Protein AF-U7Q6U4-F1 (afdb_monomer)

Organism: NCBI:txid1348334

InterPro domains:
  IPR011049 Serralysin-like metalloprotease, C-terminal [SSF51120] (1-73)

Secondary structure (DSSP, 8-state):
--EEEE-TTS--EEE-S--TTTSEEEEETT--GGGEEEEEETTEEEEEETTEEEEEETT--HHHHHHH--EEEE-

pLDDT: mean 96.54, std 2.88, range [80.62, 98.75]

Structure (mmCIF, N/CA/C/O backbone):
data_AF-U7Q6U4-F1
#
_entry.id   AF-U7Q6U4-F1
#
loop_
_atom_site.group_PDB
_atom_site.id
_atom_site.type_symbol
_atom_site.label_atom_id
_atom_site.label_alt_id
_atom_site.label_comp_id
_atom_site.label_asym_id
_atom_site.label_entity_id
_atom_site.label_seq_id
_atom_site.pdbx_PDB_ins_code
_atom_site.Cartn_x
_atom_site.Cartn_y
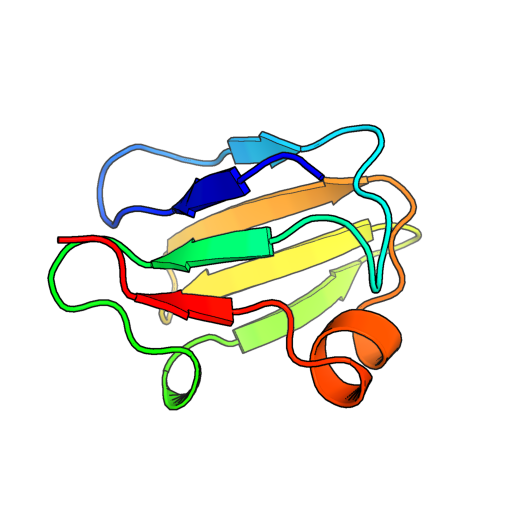_atom_site.Cartn_z
_atom_site.occupancy
_atom_site.B_iso_or_equiv
_atom_site.auth_seq_id
_atom_site.auth_comp_id
_atom_site.auth_asym_id
_atom_site.auth_atom_id
_atom_site.pdbx_PDB_model_num
ATOM 1 N N . ALA A 1 1 ? -1.870 -5.760 -15.677 1.00 89.12 1 ALA A N 1
ATOM 2 C CA . ALA A 1 1 ? -2.896 -4.764 -15.329 1.00 89.12 1 ALA A CA 1
ATOM 3 C C . ALA A 1 1 ? -4.014 -5.501 -14.631 1.00 89.12 1 ALA A C 1
ATOM 5 O O . ALA A 1 1 ? -5.076 -5.766 -15.198 1.00 89.12 1 ALA A O 1
ATOM 6 N N . ASP A 1 2 ? -3.690 -5.876 -13.407 1.00 97.19 2 ASP A N 1
ATOM 7 C CA . ASP A 1 2 ? -4.578 -6.492 -12.445 1.00 97.19 2 ASP A CA 1
ATOM 8 C C . ASP A 1 2 ? -5.049 -5.430 -11.445 1.00 97.19 2 ASP A C 1
ATOM 10 O O . ASP A 1 2 ? -4.554 -4.299 -11.400 1.00 97.19 2 ASP A O 1
ATOM 14 N N . THR A 1 3 ? -6.072 -5.760 -10.664 1.00 97.50 3 THR A N 1
ATOM 15 C CA . THR A 1 3 ? -6.554 -4.889 -9.589 1.00 97.50 3 THR A CA 1
ATOM 16 C C . THR A 1 3 ? -6.708 -5.705 -8.322 1.00 97.50 3 THR A C 1
ATOM 18 O O . THR A 1 3 ? -7.498 -6.649 -8.278 1.00 97.50 3 THR A O 1
ATOM 21 N N . PHE A 1 4 ? -5.968 -5.316 -7.290 1.00 97.56 4 PHE A N 1
ATOM 22 C CA . PHE A 1 4 ? -5.997 -5.944 -5.975 1.00 97.56 4 PHE A CA 1
ATOM 23 C C . PHE A 1 4 ? -6.881 -5.108 -5.058 1.00 97.56 4 PHE A C 1
ATOM 25 O O . PHE A 1 4 ? -6.635 -3.918 -4.882 1.00 97.56 4 PHE A O 1
ATOM 32 N N . VAL A 1 5 ? -7.946 -5.701 -4.524 1.00 96.88 5 VAL A N 1
ATOM 33 C CA . VAL A 1 5 ? -8.965 -4.961 -3.772 1.00 96.88 5 VAL A CA 1
ATOM 34 C C . VAL A 1 5 ? -8.677 -5.032 -2.279 1.00 96.88 5 VAL A C 1
ATOM 36 O O . VAL A 1 5 ? -8.743 -6.109 -1.701 1.00 96.88 5 VAL A O 1
ATOM 39 N N . LEU A 1 6 ? -8.440 -3.873 -1.669 1.00 97.12 6 LEU A N 1
ATOM 40 C CA . LEU A 1 6 ? -8.258 -3.689 -0.236 1.00 97.12 6 LEU A CA 1
ATOM 41 C C . LEU A 1 6 ? -9.597 -3.348 0.428 1.00 97.12 6 LEU A C 1
ATOM 43 O O . LEU A 1 6 ? -10.380 -2.540 -0.086 1.00 97.12 6 LEU A O 1
ATOM 47 N N . ALA A 1 7 ? -9.850 -3.949 1.588 1.00 95.75 7 ALA A N 1
ATOM 48 C CA . ALA A 1 7 ? -11.048 -3.722 2.387 1.00 95.75 7 ALA A CA 1
ATOM 49 C C . ALA A 1 7 ? -10.733 -3.797 3.887 1.00 95.75 7 ALA A C 1
ATOM 51 O O . ALA A 1 7 ? -9.913 -4.600 4.326 1.00 95.75 7 ALA A O 1
ATOM 52 N N . VAL A 1 8 ? -11.415 -2.965 4.673 1.00 95.44 8 VAL A N 1
ATOM 53 C CA . VAL A 1 8 ? -11.323 -2.960 6.140 1.00 95.44 8 VAL A CA 1
ATOM 54 C C . VAL A 1 8 ? -11.965 -4.226 6.706 1.00 95.44 8 VAL A C 1
ATOM 56 O O . VAL A 1 8 ? -13.061 -4.604 6.293 1.00 95.44 8 VAL A O 1
ATOM 59 N N . GLY A 1 9 ? -11.323 -4.846 7.692 1.00 95.12 9 GLY A N 1
ATOM 60 C CA . GLY A 1 9 ? -11.847 -5.991 8.435 1.00 95.12 9 GLY A CA 1
ATOM 61 C C . GLY A 1 9 ? -11.658 -7.350 7.761 1.00 95.12 9 GLY A C 1
ATOM 62 O O . GLY A 1 9 ? -12.116 -8.350 8.312 1.00 95.12 9 GLY A O 1
ATOM 63 N N . GLU A 1 10 ? -10.974 -7.412 6.616 1.00 94.06 10 GLU A N 1
ATOM 64 C CA . GLU A 1 10 ? -10.754 -8.653 5.853 1.00 94.06 10 GLU A CA 1
ATOM 65 C C . GLU A 1 10 ? -9.394 -9.320 6.153 1.00 94.06 10 GLU A C 1
ATOM 67 O O . GLU A 1 10 ? -9.100 -10.410 5.661 1.00 94.06 10 GLU A O 1
ATOM 72 N N . GLY A 1 11 ? -8.582 -8.713 7.024 1.00 95.12 11 GLY A N 1
ATOM 73 C CA . GLY A 1 11 ? -7.234 -9.179 7.346 1.00 95.12 11 GLY A CA 1
ATOM 74 C C . GLY A 1 11 ? -6.157 -8.457 6.537 1.00 95.12 11 GLY A C 1
ATOM 75 O O . GLY A 1 11 ? -6.371 -7.344 6.075 1.00 95.12 11 GLY A O 1
ATOM 76 N N . ILE A 1 12 ? -4.977 -9.078 6.431 1.00 97.06 12 ILE A N 1
ATOM 77 C CA . ILE A 1 12 ? -3.802 -8.489 5.775 1.00 97.06 12 ILE A CA 1
ATOM 78 C C . ILE A 1 12 ? -3.528 -9.237 4.474 1.00 97.06 12 ILE A C 1
ATOM 80 O O . ILE A 1 12 ? -3.230 -10.436 4.505 1.00 97.06 12 ILE A O 1
ATOM 84 N N . ASP A 1 13 ? -3.535 -8.517 3.358 1.00 97.81 13 ASP A N 1
ATOM 85 C CA . ASP A 1 13 ? -3.134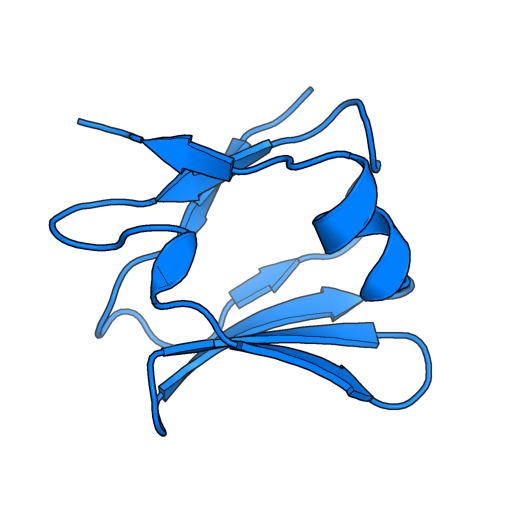 -9.052 2.064 1.00 97.81 13 ASP A CA 1
ATOM 86 C C . ASP A 1 13 ? -1.610 -9.064 1.913 1.00 97.81 13 ASP A C 1
ATOM 88 O O . ASP A 1 13 ? -0.909 -8.110 2.252 1.00 97.81 13 ASP A O 1
ATOM 92 N N . THR A 1 14 ? -1.071 -10.152 1.362 1.00 98.19 14 THR A N 1
ATOM 93 C CA . THR A 1 14 ? 0.305 -10.177 0.848 1.00 98.19 14 THR A CA 1
ATOM 94 C C . THR A 1 14 ? 0.243 -10.191 -0.666 1.00 98.19 14 THR A C 1
ATOM 96 O O . THR A 1 14 ? -0.122 -11.202 -1.266 1.00 98.19 14 THR A O 1
ATOM 99 N N . ILE A 1 15 ? 0.603 -9.066 -1.269 1.00 98.38 15 ILE A N 1
ATOM 100 C CA . ILE A 1 15 ? 0.602 -8.888 -2.714 1.00 98.38 15 ILE A CA 1
ATOM 101 C C . ILE A 1 15 ? 2.040 -9.081 -3.184 1.00 98.38 15 ILE A C 1
ATOM 103 O O . ILE A 1 15 ? 2.946 -8.308 -2.854 1.00 98.38 15 ILE A O 1
ATOM 107 N N . VAL A 1 16 ? 2.247 -10.172 -3.908 1.00 96.94 16 VAL A N 1
ATOM 108 C CA . VAL A 1 16 ? 3.486 -10.411 -4.646 1.00 96.94 16 VAL A CA 1
ATOM 109 C C . VAL A 1 16 ? 3.386 -9.735 -6.013 1.00 96.94 16 VAL A C 1
ATOM 111 O O . VAL A 1 16 ? 2.311 -9.268 -6.362 1.00 96.94 16 VAL A O 1
ATOM 114 N N . ASP A 1 17 ? 4.522 -9.578 -6.700 1.00 95.56 17 ASP A N 1
ATOM 115 C CA . ASP A 1 17 ? 4.625 -9.175 -8.116 1.00 95.56 17 ASP A CA 1
ATOM 116 C C . ASP A 1 17 ? 3.834 -7.945 -8.618 1.00 95.56 17 ASP A C 1
ATOM 118 O O . ASP A 1 17 ? 3.685 -7.782 -9.822 1.00 95.56 17 ASP A O 1
ATOM 122 N N . PHE A 1 18 ? 3.437 -7.024 -7.732 1.00 98.44 18 PHE A N 1
ATOM 123 C CA . PHE A 1 18 ? 2.763 -5.775 -8.105 1.00 98.44 18 PHE A CA 1
ATOM 124 C C . PHE A 1 18 ? 3.616 -4.904 -9.047 1.00 98.44 18 PHE A C 1
ATOM 126 O O . PHE A 1 18 ? 4.698 -4.434 -8.672 1.00 98.44 18 PHE A O 1
ATOM 133 N N . GLU A 1 19 ? 3.108 -4.639 -10.252 1.00 98.12 19 GLU A N 1
ATOM 134 C CA . GLU A 1 19 ? 3.771 -3.806 -11.254 1.00 98.12 19 GLU A CA 1
ATOM 135 C C . GLU A 1 19 ? 3.338 -2.338 -11.123 1.00 98.12 19 GLU A C 1
ATOM 137 O O . GLU A 1 19 ? 2.263 -1.928 -11.569 1.00 98.12 19 GLU A O 1
ATOM 142 N N . VAL A 1 20 ? 4.202 -1.511 -10.528 1.00 96.62 20 VAL A N 1
ATOM 143 C CA . VAL A 1 20 ? 3.947 -0.070 -10.374 1.00 96.62 20 VAL A CA 1
ATOM 144 C C . VAL A 1 20 ? 3.760 0.605 -11.742 1.00 96.62 20 VAL A C 1
ATOM 146 O O . VAL A 1 20 ? 4.514 0.352 -12.684 1.00 96.62 20 VAL A O 1
ATOM 149 N N . GLY A 1 21 ? 2.717 1.431 -11.852 1.00 96.31 21 GLY A N 1
ATOM 150 C CA . GLY A 1 21 ? 2.314 2.101 -13.091 1.00 96.31 21 GLY A CA 1
ATOM 151 C C . GLY A 1 21 ? 1.506 1.227 -14.064 1.00 96.31 21 GLY A C 1
ATOM 152 O O . GLY A 1 21 ? 1.097 1.717 -15.119 1.00 96.31 21 GLY A O 1
ATOM 153 N N . ILE A 1 22 ? 1.263 -0.051 -13.737 1.00 97.62 22 ILE A N 1
ATOM 154 C CA . ILE A 1 22 ? 0.496 -1.003 -14.564 1.00 97.62 22 ILE A CA 1
ATOM 155 C C . ILE A 1 22 ? -0.680 -1.598 -13.783 1.00 97.62 22 ILE A C 1
ATOM 157 O O . ILE A 1 22 ? -1.792 -1.668 -14.317 1.00 97.62 22 ILE A O 1
ATOM 161 N N . ASP A 1 23 ? -0.439 -2.044 -12.553 1.00 98.56 23 ASP A N 1
ATOM 162 C CA . ASP A 1 23 ? -1.453 -2.623 -11.676 1.00 98.56 23 ASP A CA 1
ATOM 163 C C . ASP A 1 23 ? -2.060 -1.574 -10.744 1.00 98.56 23 ASP A C 1
ATOM 165 O O . ASP A 1 23 ? -1.498 -0.502 -10.511 1.00 98.56 23 ASP A O 1
ATOM 169 N N . LEU A 1 24 ? -3.244 -1.889 -10.218 1.00 98.25 24 LEU A N 1
ATOM 170 C CA . LEU A 1 24 ? -4.037 -0.971 -9.405 1.00 98.25 24 LEU A CA 1
ATOM 171 C C . LEU A 1 24 ? -4.371 -1.560 -8.035 1.00 98.25 24 LEU A C 1
ATOM 173 O O . LEU A 1 24 ? -4.554 -2.771 -7.872 1.00 98.25 24 LEU A O 1
ATOM 177 N N . LEU A 1 25 ? -4.525 -0.667 -7.061 1.00 98.19 25 LEU A N 1
ATOM 178 C CA . LEU A 1 25 ? -5.051 -0.962 -5.734 1.00 98.19 25 LEU A CA 1
ATOM 179 C C . LEU A 1 25 ? -6.486 -0.442 -5.649 1.00 98.19 25 LEU A C 1
ATOM 181 O O . LEU A 1 25 ? -6.744 0.761 -5.608 1.00 98.19 25 LEU A O 1
ATOM 185 N N . GLY A 1 26 ? -7.433 -1.373 -5.651 1.00 97.81 26 GLY A N 1
ATOM 186 C CA . GLY A 1 26 ? -8.849 -1.084 -5.521 1.00 97.81 26 GLY A CA 1
ATOM 187 C C . GLY A 1 26 ? -9.226 -0.810 -4.070 1.00 97.81 26 GLY A C 1
ATOM 188 O O . GLY A 1 26 ? -9.007 -1.655 -3.212 1.00 97.81 26 GLY A O 1
ATOM 189 N N . LEU A 1 27 ? -9.839 0.333 -3.790 1.00 97.44 27 LEU A N 1
ATOM 190 C CA . LEU A 1 27 ? -10.339 0.692 -2.467 1.00 97.44 27 LEU A CA 1
ATOM 191 C C . LEU A 1 27 ? -11.837 0.411 -2.401 1.00 97.44 27 LEU A C 1
ATOM 193 O O . LEU A 1 27 ? -12.619 0.996 -3.155 1.00 97.44 27 LEU A O 1
ATOM 197 N N . LYS A 1 28 ? -12.233 -0.525 -1.534 1.00 95.56 28 LYS A N 1
ATOM 198 C CA . LYS A 1 28 ? -13.629 -0.952 -1.389 1.00 95.56 28 LYS A CA 1
ATOM 199 C C . LYS A 1 28 ? -14.295 -0.321 -0.169 1.00 95.56 28 LYS A C 1
ATOM 201 O O . LYS A 1 28 ? -13.704 -0.209 0.903 1.00 95.56 28 LYS A O 1
ATOM 206 N N . GLY A 1 29 ? -15.581 -0.005 -0.315 1.00 90.19 29 GLY A N 1
ATOM 207 C CA . GLY A 1 29 ? -16.395 0.547 0.763 1.00 90.19 29 GLY A CA 1
ATOM 208 C C . GLY A 1 29 ? -16.092 2.024 0.989 1.00 90.19 29 GLY A C 1
ATOM 209 O O . GLY A 1 29 ? -16.133 2.809 0.048 1.00 90.19 29 GLY A O 1
ATOM 210 N N . GLU A 1 30 ? -15.818 2.397 2.238 1.00 87.94 30 GLU A N 1
ATOM 211 C CA . GLU A 1 30 ? -15.543 3.788 2.628 1.00 87.94 30 GLU A CA 1
ATOM 212 C C . GLU A 1 30 ? -14.044 4.137 2.614 1.00 87.94 30 GLU A C 1
ATOM 214 O O . GLU A 1 30 ? -13.680 5.241 2.999 1.00 87.94 30 GLU A O 1
ATOM 219 N N . LEU A 1 31 ? -13.175 3.223 2.163 1.00 93.75 31 LEU A N 1
ATOM 220 C CA . LEU A 1 31 ? -11.736 3.474 2.062 1.00 93.75 31 LEU A CA 1
ATOM 221 C C . LEU A 1 31 ? -11.428 4.580 1.048 1.00 93.75 31 LEU A C 1
ATOM 223 O O . LEU A 1 31 ? -11.806 4.474 -0.117 1.00 93.75 31 LEU A O 1
ATOM 227 N N . SER A 1 32 ? -10.664 5.585 1.473 1.00 92.62 32 SER A N 1
ATOM 228 C CA . SER A 1 32 ? -10.078 6.611 0.605 1.00 92.62 32 SER A CA 1
ATOM 229 C C . SER A 1 32 ? -8.552 6.570 0.666 1.00 92.62 32 SER A C 1
ATOM 231 O O . SER A 1 32 ? -7.980 6.351 1.732 1.00 92.62 32 SER A O 1
ATOM 233 N N . ALA A 1 33 ? -7.885 6.830 -0.463 1.00 93.62 33 ALA A N 1
ATOM 234 C CA . ALA A 1 33 ? -6.423 6.851 -0.546 1.00 93.62 33 ALA A CA 1
ATOM 235 C C . ALA A 1 33 ? -5.802 7.890 0.405 1.00 93.62 33 ALA A C 1
ATOM 237 O O . ALA A 1 33 ? -4.763 7.630 1.006 1.00 93.62 33 ALA A O 1
ATOM 238 N N . ASP A 1 34 ? -6.483 9.022 0.612 1.00 93.75 34 ASP A N 1
ATOM 239 C CA . ASP A 1 34 ? -6.036 10.112 1.492 1.00 93.75 34 ASP A CA 1
ATOM 240 C C . ASP A 1 34 ? -5.961 9.713 2.979 1.00 93.75 34 ASP A C 1
ATOM 242 O O . ASP A 1 34 ? -5.308 10.387 3.778 1.00 93.75 34 ASP A O 1
ATOM 246 N N . GLU A 1 35 ? -6.647 8.638 3.371 1.00 94.19 35 GLU A N 1
ATOM 247 C CA . GLU A 1 35 ? -6.671 8.132 4.748 1.00 94.19 35 GLU A CA 1
ATOM 248 C C . GLU A 1 35 ? -5.643 7.015 4.976 1.00 94.19 35 GLU A C 1
ATOM 250 O O . GLU A 1 35 ? -5.391 6.616 6.120 1.00 94.19 35 GLU A O 1
ATOM 255 N N . LEU A 1 36 ? -5.033 6.512 3.899 1.00 97.12 36 LEU A N 1
ATOM 256 C CA . LEU A 1 36 ? -4.051 5.444 3.960 1.00 97.12 36 LEU A CA 1
ATOM 257 C C . LEU A 1 36 ? -2.685 5.983 4.370 1.00 97.12 36 LEU A C 1
ATOM 259 O O . LEU A 1 36 ? -2.189 6.997 3.884 1.00 97.1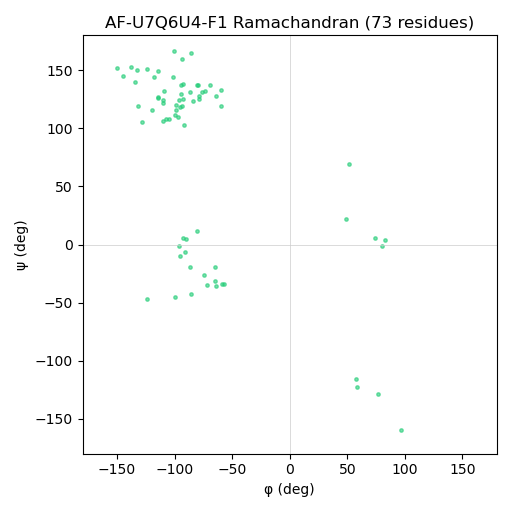2 36 LEU A O 1
ATOM 263 N N . SER A 1 37 ? -2.034 5.245 5.258 1.00 98.00 37 SER A N 1
ATOM 264 C CA . SER A 1 37 ? -0.615 5.401 5.540 1.00 98.00 37 SER A CA 1
ATOM 265 C C . SER A 1 37 ? 0.161 4.390 4.712 1.00 98.00 37 SER A C 1
ATOM 267 O O . SER A 1 37 ? -0.090 3.189 4.798 1.00 98.00 37 SER A O 1
ATOM 269 N N . ILE A 1 38 ? 1.115 4.882 3.924 1.00 98.31 38 ILE A N 1
ATOM 270 C CA . ILE A 1 38 ? 2.036 4.054 3.146 1.00 98.31 38 ILE A CA 1
ATOM 271 C C . ILE A 1 38 ? 3.417 4.193 3.778 1.00 98.31 38 ILE A C 1
ATOM 273 O O . ILE A 1 38 ? 3.928 5.303 3.943 1.00 98.31 38 ILE A O 1
ATOM 277 N N . SER A 1 39 ? 4.021 3.072 4.161 1.00 98.19 39 SER A N 1
ATOM 278 C CA . SER A 1 39 ? 5.326 3.055 4.821 1.00 98.19 39 SER A CA 1
ATOM 279 C C . SER A 1 39 ? 6.267 2.031 4.196 1.00 98.19 39 SER A C 1
ATOM 281 O O . SER A 1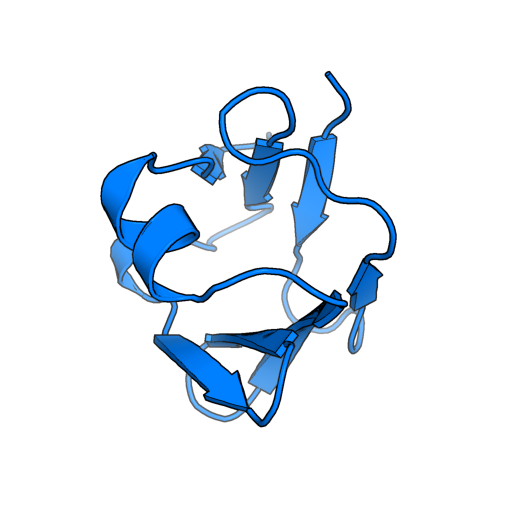 39 ? 5.838 1.016 3.653 1.00 98.19 39 SER A O 1
ATOM 283 N N . GLN A 1 40 ? 7.568 2.314 4.254 1.00 98.62 40 GLN A N 1
ATOM 284 C CA . GLN A 1 40 ? 8.598 1.392 3.785 1.00 98.62 40 GLN A CA 1
ATOM 285 C C . GLN A 1 40 ? 9.077 0.512 4.943 1.00 98.62 40 GLN A C 1
ATOM 287 O O . GLN A 1 40 ? 9.583 1.029 5.942 1.00 98.62 40 GLN A O 1
ATOM 292 N N . VAL A 1 41 ? 9.023 -0.810 4.767 1.00 98.31 41 VAL A N 1
ATOM 293 C CA . VAL A 1 41 ? 9.581 -1.790 5.710 1.00 98.31 41 VAL A CA 1
ATOM 294 C C . VAL A 1 41 ? 10.491 -2.759 4.963 1.00 98.31 41 VAL A C 1
ATOM 296 O O . VAL A 1 41 ? 10.055 -3.637 4.220 1.00 98.31 41 VAL A O 1
ATOM 299 N N . GLY A 1 42 ? 11.804 -2.585 5.137 1.00 98.19 42 GLY A N 1
ATOM 300 C CA . GLY A 1 42 ? 12.794 -3.328 4.357 1.00 98.19 42 GLY A CA 1
ATOM 301 C C . GLY A 1 42 ? 12.607 -3.068 2.860 1.00 98.19 42 GLY A C 1
ATOM 302 O O . GLY A 1 42 ? 12.644 -1.920 2.426 1.00 98.19 42 GLY A O 1
ATOM 303 N N . SER A 1 43 ? 12.389 -4.125 2.081 1.00 97.88 43 SER A N 1
ATOM 304 C CA . SER A 1 43 ? 12.113 -4.057 0.639 1.00 97.88 43 SER A CA 1
ATOM 305 C C . SER A 1 43 ? 10.628 -3.951 0.284 1.00 97.88 43 SER A C 1
ATOM 307 O O . SER A 1 43 ? 10.302 -4.042 -0.892 1.00 97.88 43 SER A O 1
ATOM 309 N N . ASN A 1 44 ? 9.732 -3.835 1.265 1.00 98.62 44 ASN A N 1
ATOM 310 C CA . ASN A 1 44 ? 8.291 -3.910 1.045 1.00 98.62 44 ASN A CA 1
ATOM 311 C C . ASN A 1 44 ? 7.619 -2.573 1.348 1.00 98.62 44 ASN A C 1
ATOM 313 O O . ASN A 1 44 ? 8.049 -1.846 2.249 1.00 98.62 44 ASN A O 1
ATOM 317 N N . ALA A 1 45 ? 6.528 -2.301 0.641 1.00 98.69 45 ALA A N 1
ATOM 318 C CA . ALA A 1 45 ? 5.608 -1.233 0.989 1.00 98.69 45 ALA A CA 1
ATOM 319 C C . ALA A 1 45 ? 4.465 -1.813 1.829 1.00 98.69 45 ALA A C 1
ATOM 321 O O . ALA A 1 45 ? 3.851 -2.809 1.449 1.00 98.69 45 ALA A O 1
ATOM 322 N N . GLU A 1 46 ? 4.184 -1.195 2.969 1.00 98.69 46 GLU A N 1
ATOM 323 C CA . GLU A 1 46 ? 3.062 -1.549 3.836 1.00 98.69 46 GLU A CA 1
ATOM 324 C C . GLU A 1 46 ? 2.006 -0.448 3.774 1.00 98.69 46 GLU A C 1
ATOM 326 O O . GLU A 1 46 ? 2.330 0.737 3.891 1.00 98.69 46 GLU A O 1
ATOM 331 N N . ILE A 1 47 ? 0.751 -0.855 3.592 1.00 98.56 47 ILE A N 1
ATOM 332 C CA . ILE A 1 47 ? -0.415 0.023 3.496 1.00 98.56 47 ILE A CA 1
ATOM 333 C C . ILE A 1 47 ? -1.314 -0.251 4.695 1.00 98.56 47 ILE A C 1
ATOM 335 O O . ILE A 1 47 ? -1.705 -1.396 4.941 1.00 98.56 47 ILE A O 1
ATOM 339 N N . SER A 1 48 ? -1.661 0.797 5.436 1.00 98.19 48 SER A N 1
ATOM 340 C CA . SER A 1 48 ? -2.501 0.701 6.629 1.00 98.19 48 SER A CA 1
ATOM 341 C C . SER A 1 48 ? -3.539 1.819 6.710 1.00 98.19 48 SER A C 1
ATOM 343 O O . SER A 1 48 ? -3.316 2.928 6.231 1.00 98.19 48 SER A O 1
ATOM 345 N N . LEU A 1 49 ? -4.653 1.542 7.387 1.00 97.31 49 LEU A N 1
ATOM 346 C CA . LEU A 1 49 ? -5.634 2.531 7.829 1.00 97.31 49 LEU A CA 1
ATOM 347 C C . LEU A 1 49 ? -5.552 2.638 9.357 1.00 97.31 49 LEU A C 1
ATOM 349 O O . LEU A 1 49 ? -5.967 1.740 10.091 1.00 97.31 49 LEU A O 1
ATOM 353 N N . GLY A 1 50 ? -4.981 3.733 9.861 1.00 95.75 50 GLY A N 1
ATOM 354 C CA . GLY A 1 50 ? -4.729 3.887 11.295 1.00 95.75 50 GLY A CA 1
ATOM 355 C C . GLY A 1 50 ? -3.849 2.756 11.845 1.00 95.75 50 GLY A C 1
ATOM 356 O O . GLY A 1 50 ? -2.685 2.640 11.473 1.00 95.75 50 GLY A O 1
ATOM 357 N N . SER A 1 51 ? -4.393 1.934 12.749 1.00 95.00 51 SER A N 1
ATOM 358 C CA . SER A 1 51 ? -3.695 0.773 13.331 1.00 95.00 51 SER A CA 1
ATOM 359 C C . SER A 1 51 ? -3.908 -0.541 12.575 1.00 95.00 51 SER A C 1
ATOM 361 O O . SER A 1 51 ? -3.330 -1.556 12.959 1.00 95.00 51 SER A O 1
ATOM 363 N N . GLU A 1 52 ? -4.775 -0.557 11.564 1.00 97.12 52 GLU A N 1
ATOM 364 C CA . GLU A 1 52 ? -5.086 -1.753 10.789 1.00 97.12 52 GLU A CA 1
ATOM 365 C C . GLU A 1 52 ? -4.202 -1.822 9.548 1.00 97.12 52 GLU A C 1
ATOM 367 O O . GLU A 1 52 ? -4.228 -0.931 8.702 1.00 97.12 52 GLU A O 1
ATOM 372 N N . MET A 1 53 ? -3.406 -2.882 9.443 1.00 98.12 53 MET A N 1
ATOM 373 C CA . MET A 1 53 ? -2.640 -3.170 8.236 1.00 98.12 53 MET A CA 1
ATOM 374 C C . MET A 1 53 ? -3.567 -3.806 7.202 1.00 98.12 53 MET A C 1
ATOM 376 O O . MET A 1 53 ? -4.247 -4.777 7.517 1.00 98.12 53 MET A O 1
ATOM 380 N N . LEU A 1 54 ? -3.580 -3.253 5.992 1.00 98.25 54 LEU A N 1
ATOM 381 C CA . LEU A 1 54 ? -4.421 -3.720 4.891 1.00 98.25 54 LEU A CA 1
ATOM 382 C C . LEU A 1 54 ? -3.620 -4.595 3.928 1.00 98.25 54 LEU A C 1
ATOM 384 O O . LEU A 1 54 ? -4.077 -5.665 3.545 1.00 98.25 54 LEU A O 1
ATOM 388 N N . ALA A 1 55 ? -2.411 -4.162 3.558 1.00 98.50 55 ALA A N 1
ATOM 389 C CA . ALA A 1 55 ? -1.600 -4.883 2.585 1.00 98.50 55 ALA A CA 1
ATOM 390 C C . ALA A 1 55 ? -0.096 -4.718 2.795 1.00 98.50 55 ALA A C 1
ATOM 392 O O . ALA A 1 55 ? 0.387 -3.680 3.249 1.00 98.50 55 ALA A O 1
ATOM 393 N N . ILE A 1 56 ? 0.638 -5.746 2.376 1.00 98.75 56 ILE A N 1
ATOM 394 C CA . ILE A 1 56 ? 2.089 -5.759 2.222 1.00 98.75 56 ILE A CA 1
ATOM 395 C C . ILE A 1 56 ? 2.388 -6.057 0.753 1.00 98.75 56 ILE A C 1
ATOM 397 O O . ILE A 1 56 ? 2.092 -7.149 0.267 1.00 98.75 56 ILE A O 1
ATOM 401 N N . LEU A 1 57 ? 3.000 -5.102 0.057 1.00 98.69 57 LEU A N 1
ATOM 402 C CA . LEU A 1 57 ? 3.459 -5.256 -1.320 1.00 98.69 57 LEU A CA 1
ATOM 403 C C . LEU A 1 57 ? 4.945 -5.616 -1.301 1.00 98.69 57 LEU A C 1
ATOM 405 O O 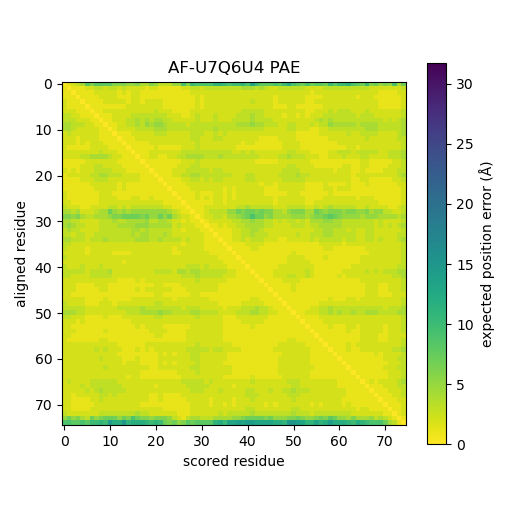. LEU A 1 57 ? 5.803 -4.804 -0.935 1.00 98.69 57 LEU A O 1
ATOM 409 N N . THR A 1 58 ? 5.266 -6.858 -1.660 1.00 98.56 58 THR A N 1
ATOM 410 C CA . THR A 1 58 ? 6.642 -7.357 -1.561 1.00 98.56 58 THR A CA 1
ATOM 411 C C . THR A 1 58 ? 7.516 -6.806 -2.678 1.00 98.56 58 THR A C 1
ATOM 413 O O . THR A 1 58 ? 7.149 -6.902 -3.845 1.00 98.56 58 THR A O 1
ATOM 416 N N . GLY A 1 59 ? 8.699 -6.291 -2.341 1.00 98.06 59 GLY A N 1
ATOM 417 C CA . GLY A 1 59 ? 9.644 -5.778 -3.341 1.00 98.06 59 GLY A CA 1
ATOM 418 C C . GLY A 1 59 ? 9.256 -4.431 -3.959 1.00 98.06 59 GLY A C 1
ATOM 419 O O . GLY A 1 59 ? 9.942 -3.973 -4.869 1.00 98.06 59 GLY A O 1
ATOM 420 N N . VAL A 1 60 ? 8.189 -3.798 -3.466 1.00 98.56 60 VAL A N 1
ATOM 421 C CA . VAL A 1 60 ? 7.720 -2.490 -3.926 1.00 98.56 60 VAL A CA 1
ATOM 422 C C . VAL A 1 60 ? 8.293 -1.386 -3.042 1.00 98.56 60 VAL A C 1
ATOM 424 O O . VAL A 1 60 ? 8.330 -1.499 -1.814 1.00 98.56 60 VAL A O 1
ATOM 427 N N . ASN A 1 61 ? 8.734 -0.298 -3.672 1.00 98.38 61 ASN A N 1
ATOM 428 C CA . ASN A 1 61 ? 9.131 0.916 -2.975 1.00 98.38 61 ASN A CA 1
ATOM 429 C C . ASN A 1 61 ? 7.891 1.777 -2.693 1.00 98.38 61 ASN A C 1
ATOM 431 O O . ASN A 1 61 ? 7.166 2.167 -3.605 1.00 98.38 61 ASN A O 1
ATOM 435 N N . ALA A 1 62 ? 7.668 2.104 -1.423 1.00 98.38 62 ALA A N 1
ATOM 436 C CA . ALA A 1 62 ? 6.544 2.909 -0.958 1.00 98.38 62 ALA A CA 1
ATOM 437 C C . ALA A 1 62 ? 6.471 4.288 -1.636 1.00 98.38 62 ALA A C 1
ATOM 439 O O . ALA A 1 62 ? 5.377 4.792 -1.881 1.00 98.38 62 ALA A O 1
ATOM 440 N N . ALA A 1 63 ? 7.620 4.888 -1.965 1.00 98.12 63 ALA A N 1
ATOM 441 C CA . ALA A 1 63 ? 7.660 6.181 -2.645 1.00 98.12 63 ALA A CA 1
ATOM 442 C C . ALA A 1 63 ? 7.068 6.113 -4.061 1.00 98.12 63 ALA A C 1
ATOM 444 O O . ALA A 1 63 ? 6.456 7.083 -4.508 1.00 98.12 63 ALA A O 1
ATOM 445 N N . ASP A 1 64 ? 7.192 4.969 -4.738 1.00 97.94 64 ASP A N 1
ATOM 446 C CA . ASP A 1 64 ? 6.660 4.801 -6.088 1.00 97.94 64 ASP A CA 1
ATOM 447 C C . ASP A 1 64 ? 5.123 4.732 -6.049 1.00 97.94 64 ASP A C 1
ATOM 449 O O . ASP A 1 64 ? 4.466 5.329 -6.893 1.00 97.94 64 ASP A O 1
ATOM 453 N N . LEU A 1 65 ? 4.529 4.140 -5.000 1.00 97.56 65 LEU A N 1
ATOM 454 C CA . LEU A 1 65 ? 3.070 4.148 -4.796 1.00 97.56 65 LEU A CA 1
ATOM 455 C C . LEU A 1 65 ? 2.516 5.559 -4.565 1.00 97.56 65 LEU A C 1
ATOM 457 O O . LEU A 1 65 ? 1.423 5.873 -5.023 1.00 97.56 65 LEU A O 1
ATOM 461 N N . THR A 1 66 ? 3.265 6.420 -3.870 1.00 94.50 66 THR A N 1
ATOM 462 C CA . THR A 1 66 ? 2.862 7.825 -3.684 1.00 94.50 66 THR A CA 1
ATOM 463 C C . THR A 1 66 ? 3.054 8.677 -4.936 1.00 94.50 66 THR A C 1
ATOM 465 O O . THR A 1 66 ? 2.383 9.693 -5.084 1.00 94.50 66 THR A O 1
ATOM 468 N N . ALA A 1 67 ? 3.993 8.304 -5.809 1.00 97.25 67 ALA A N 1
ATOM 469 C CA . ALA A 1 67 ? 4.313 9.059 -7.015 1.00 97.25 67 ALA A CA 1
ATOM 470 C C . ALA A 1 67 ? 3.400 8.692 -8.192 1.00 97.25 67 ALA A C 1
ATOM 472 O O . ALA A 1 67 ? 2.946 9.593 -8.897 1.00 97.25 67 ALA A O 1
ATOM 473 N N . ASP A 1 68 ? 3.134 7.398 -8.384 1.00 97.19 68 ASP A N 1
ATOM 474 C CA . ASP A 1 68 ? 2.321 6.887 -9.493 1.00 97.19 68 ASP A CA 1
ATOM 475 C C . ASP A 1 68 ? 0.819 6.878 -9.189 1.00 97.19 68 ASP A C 1
ATOM 477 O O . ASP A 1 68 ? 0.029 6.842 -10.128 1.00 97.19 68 ASP A O 1
ATOM 481 N N . ASP A 1 69 ? 0.432 6.936 -7.910 1.00 96.75 69 ASP A N 1
ATOM 482 C CA . ASP A 1 69 ? -0.964 6.955 -7.452 1.00 96.75 69 ASP A CA 1
ATOM 483 C C . ASP A 1 69 ? -1.821 5.818 -8.059 1.00 96.75 69 ASP A C 1
ATOM 485 O O . ASP A 1 69 ? -2.706 6.047 -8.887 1.00 96.75 69 ASP A O 1
ATOM 489 N N . PRO A 1 70 ? -1.571 4.549 -7.677 1.00 97.31 70 PRO A N 1
ATOM 490 C CA . PRO A 1 70 ? -2.265 3.400 -8.257 1.00 97.31 70 PRO A CA 1
ATOM 491 C C . PRO A 1 70 ? -3.664 3.158 -7.660 1.00 97.31 70 PRO A C 1
ATOM 493 O O . PRO A 1 70 ? -4.231 2.077 -7.846 1.00 97.31 70 PRO A O 1
ATOM 496 N N . PHE A 1 71 ? -4.217 4.098 -6.889 1.00 97.50 71 PHE A N 1
ATOM 497 C CA . PHE A 1 71 ? -5.442 3.882 -6.122 1.00 97.50 71 PHE A CA 1
ATOM 498 C C . PHE A 1 71 ? -6.697 4.174 -6.947 1.00 97.50 71 PHE A C 1
ATOM 500 O O . PHE A 1 71 ? -6.844 5.231 -7.558 1.00 97.50 71 PHE A O 1
ATOM 507 N N . VAL A 1 72 ? -7.655 3.245 -6.927 1.00 97.00 72 VAL A N 1
ATOM 508 C CA . VAL A 1 72 ? -8.949 3.404 -7.608 1.00 97.00 72 VAL A CA 1
ATOM 509 C C . VAL A 1 72 ? -10.103 2.989 -6.708 1.00 97.00 72 VAL A C 1
ATOM 511 O O . VAL A 1 72 ? -10.033 1.980 -6.016 1.00 97.00 72 VAL A O 1
ATOM 514 N N . MET A 1 73 ? -11.204 3.737 -6.733 1.00 95.56 73 MET A N 1
ATOM 515 C CA . MET A 1 73 ? -12.416 3.360 -5.999 1.00 95.56 73 MET A CA 1
ATOM 516 C C . MET A 1 73 ? -13.122 2.194 -6.697 1.00 95.56 73 MET A C 1
ATOM 518 O O . MET A 1 73 ? -13.371 2.254 -7.903 1.00 95.56 73 MET A O 1
ATOM 522 N N . ILE A 1 74 ? -13.497 1.165 -5.937 1.00 92.81 74 ILE A N 1
ATOM 523 C CA . ILE A 1 74 ? -14.266 0.017 -6.430 1.00 92.81 74 ILE A CA 1
ATOM 524 C C . ILE A 1 74 ? -15.643 0.005 -5.756 1.00 92.81 74 ILE A C 1
ATOM 526 O O . ILE A 1 74 ? -15.744 0.064 -4.529 1.00 92.81 74 ILE A O 1
ATOM 530 N N . ALA A 1 75 ? -16.692 -0.053 -6.583 1.00 80.62 75 ALA A N 1
ATOM 531 C CA . ALA A 1 75 ? -18.094 -0.097 -6.161 1.00 80.62 75 ALA A CA 1
ATOM 532 C C . ALA A 1 75 ? -18.527 -1.473 -5.628 1.00 80.62 75 ALA A C 1
ATOM 534 O O . ALA A 1 75 ? -17.986 -2.501 -6.100 1.00 80.62 75 ALA A O 1
#

Radius of gyration: 11.01 Å; Cα contacts (8 Å, |Δi|>4): 150; chains: 1; bounding box: 31×20×29 Å

Solvent-accessible surface area (backbone atoms only — not comparable to full-atom values): 4404 Å² total; per-residue (Å²): 116,55,70,50,75,44,48,88,91,76,53,69,47,79,42,64,84,74,45,85,89,56,32,35,41,25,27,33,81,89,57,52,76,91,63,47,47,74,39,71,56,91,60,21,18,37,36,22,51,85,91,45,60,38,35,37,34,54,75,34,60,37,67,54,53,72,72,62,55,43,68,42,85,42,133

Foldseek 3Di:
DEEAEWDPPPAEEEAEPDDQLPYAYEYEDPDDPVQWDWDDDPQWIWIARVPGTTYIYHNDDSVSCVVRVRYDYDD

Sequence (75 aa):
ADTFVLAVGEGIDTIVDFEVGIDLLGLKGELSADELSISQVGSNAEISLGSEMLAILTGVNAADLTADDPFVMIA

Nearest PDB structures (foldseek):
  7rah-assembly1_E  TM=6.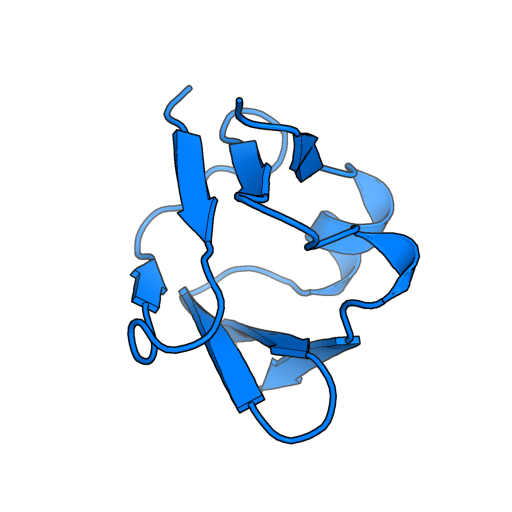315E-01  e=5.538E-02  Bordetella pertussis
  2qub-assembly6_K  TM=5.921E-01  e=2.301E-01  Serratia marcescens
  7u1z-assembly2_A  TM=4.367E-01  e=4.120E-01  Clostridioides difficile
  3gvp-assembly1_D  TM=4.821E-01  e=4.120E-01  Homo sapiens
  3gvp-assembly1_B  TM=4.831E-01  e=5.003E-01  Homo sapiens

Mean predicted aligned error: 2.17 Å

=== Feature glossary ===
Feature key, reading from the visual/contextual features back to the raw sequence:

Rendered structure images. Six rendered views show the 3D structure from the faces of a cube — i.e. along ±x, ±y, ±z. Rendering representation is drawn randomly per protein from cartoon (secondary-structure ribbons), sticks (backbone bonds), or molecular surface; coloring is either N→C rainbow (blue at the N-terminus through red at the C-terminus) or one color per chain.

Contact-map, Ramachandran, and PAE plots. The contact map is a binary N×N matrix image: pixel (i, j) is dark where Cα_i and Cα_j are within 8 Å and |i−j|>4. Because the |i−j|>4 filter removes local helical contacts, off-diagonal stripes parallel to the main diagonal indicate parallel β-sheets; stripes perpendicular to it indicate antiparallel β-sheets. The Ramachandran plot scatters every residue's (φ, ψ) pair against the sterically allowed regions. The PAE heatmap renders the predicted-aligned-error matrix.

InterPro / GO / CATH / organism. Database cross-referen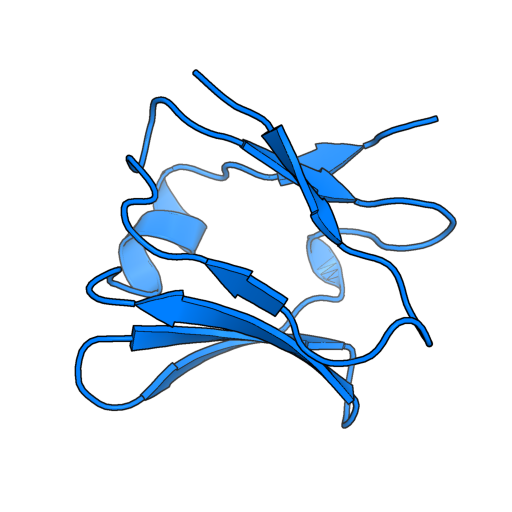ces. InterPro integrates a dozen domain/family signature databases into unified entries with residue-range hits. GO terms attach function/process/location labels with evidence codes. CATH codes position the fold in a four-level structural taxonomy. Organism is the NCBI-taxonomy species name.

Nearest PDB structures. The Foldseek neighbor list gives the closest experimentally determined structures in the PDB, ranked by structural alignment. TM-score near 1 means near-identical fold; near 0.3 means only rough topology match. This is how one finds what a novel AlphaFold prediction most resembles in the solved-structure universe.

Predicted aligned error. PAE(i, j) answers: if I align the predicted and true structures on residue i, how f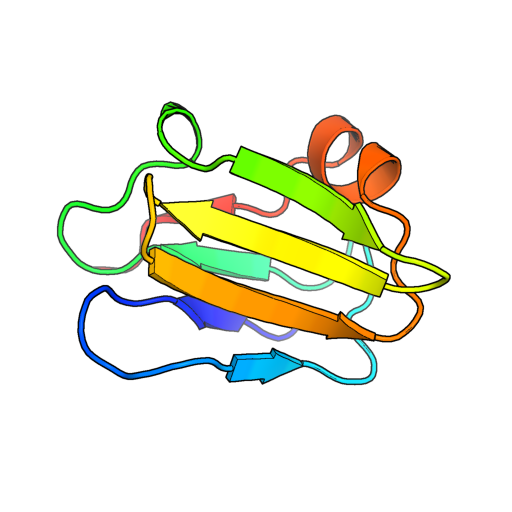ar off (in Å) do I expect residue j to be? A block-diagonal PAE matrix with low values on the blocks and high values off-diagonal is the signature of a multi-domain protein with confidently predicted domains but uncertain inter-domain orientation.

Solvent-accessible surface area. Accessible surface area quantifies burial. A residue with SASA near zero is packed into the hydrophobic core; one with SASA >100 Å² sits on the surface. Computed here via the Shrake–Rupley numerical algorithm with a 1.4 Å probe.

B-factor. B-factor (Debye–Waller factor) reflects atomic displacement in the crystal lattice. It is an experimental observable (units Å²), not a prediction; low values mean the atom is pinned down, high values mean it moves or is heterogeneous across the crystal.

pLDDT. For AlphaFold models, the B-factor field carries pLDDT — the model's own estimate of local accuracy on a 0–100 scale. Regions with pLDDT<50 should be treated as essentially unmodeled; they often correspond to intrinsically disordered segments.

Backbone torsions (φ/ψ). φ (phi) and ψ (psi) are the two rotatable backbone dihedrals per residue: φ is the C(i-1)–N–Cα–C torsion, ψ is the N–Cα–C–N(i+1) torsion, both in degrees on (−180°, 180°]. α-helical residues cluster near (−60°, −45°); β-strand residues near (−120°, +130°). A Ramachandran plot is simply a scatter of (φ, ψ) for every residue.

Radius of gyration, Cα contacts, bounding box. Radius of gyration (Rg) is the root-mean-square distance of Cα atoms from their centroid — a single number for overall size and compactness. A globular domain of N residues has Rg ≈ 2.2·N^0.38 Å; an extended or disordered chain has a much larger Rg. The Cα contact count is the number of residue pairs whose Cα atoms are within 8 Å and are more than four positions apart in sequence — a standard proxy for tertiary packing density. The bounding box is the smallest axis-aligned box enclosing all Cα atoms.

Secondary structure (3-state, P-SEA). Three-state secondary structure (P-SEA) collapses the eight DSSP classes into helix (a), strand (b), and coil (c). P-SEA assigns these from Cα geometry alone — distances and angles — without requiring backbone oxygens, so it works on any Cα trace.

Secondary structure (8-state, DSSP). DSSP 8-state secondary structure assigns each residue one of H (α-helix), G (3₁₀-helix), I (π-helix), E (extended β-strand), B (isolated β-bridge), T (hydrogen-bonded turn), S (bend), or '-' (coil). The assignment is computed from backbone hydrogen-bond geometry via the Kabsch–Sander algorithm.

Foldseek 3Di. A 3Di character summarizes, for each residue, the relative orientation of the Cα frame of its nearest spatial neighbor. Because it encodes fold topology rather than chemistry, 3Di alignme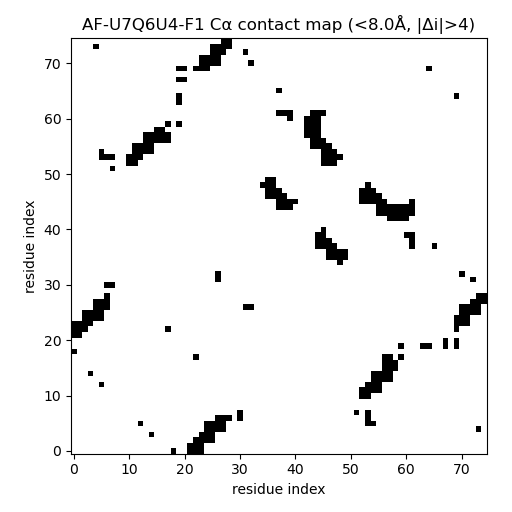nts detect remote structural similarity that sequence alignment misses.

mmCIF coordinates. The mmCIF block holds the 3D Cartesian coordinates of each backbone atom (N, Cα, C, O) in ångströms. mmCIF is the PDB's canonical archive format — a tagged-loop text representation of the atomic model.

Sequence. Sequence gives the chain of amino acids in standard one-letter code (A=alanine, C=cysteine, …, Y=tyrosine), read N→C. It is the only feature that is directly encoded by the gene; all structural features are derived from the folded form of this sequence.